Protein AF-X1AMP8-F1 (afdb_monomer_lite)

Radius of gyration: 12.23 Å; chains: 1; bounding box: 25×28×29 Å

Organism: NCBI:txid412755

Secondary structure (DSSP, 8-state):
-HHHHHHHHHHHHHHHSSS--SEEEEEETTEEEEEEE-SSS-EEEEEE----GGGHHHHHHHHHHHHHHT-

pLDDT: mean 81.65, std 8.37, range [53.81, 90.62]

Sequence (71 aa):
MISAIASALFNLTDVLLKNSVEYSILTSDNGSIIVHQIDNDRILCVAIPDRRENQIGKYIAKIKEIIKENK

Foldseek 3Di:
DVVVVLVVVQVVVCVVDVDRDQWDWDDDCQFIWIWGDLDPPDIDIDTDRDPPPVCVVVVVVVVVVVSVVVD

Structure (mmCIF, N/CA/C/O backbone):
data_AF-X1AMP8-F1
#
_entry.id   AF-X1AMP8-F1
#
loop_
_atom_site.group_PDB
_atom_site.id
_atom_site.type_symbol
_atom_site.label_atom_id
_atom_site.label_alt_id
_atom_site.label_comp_id
_atom_site.label_asym_id
_atom_site.label_entity_id
_atom_site.label_seq_id
_atom_site.pdbx_PDB_ins_code
_atom_site.Cartn_x
_atom_site.Cartn_y
_atom_site.Cartn_z
_atom_site.occupancy
_atom_site.B_iso_or_equiv
_atom_site.auth_seq_id
_atom_site.auth_comp_id
_atom_site.auth_asym_id
_atom_site.auth_atom_id
_atom_site.pdbx_PDB_model_num
ATOM 1 N N . MET A 1 1 ? -9.882 -11.144 -7.204 1.00 75.69 1 MET A N 1
ATOM 2 C CA . MET A 1 1 ? -8.569 -11.794 -6.969 1.00 75.69 1 MET A CA 1
ATOM 3 C C . MET A 1 1 ? -7.496 -10.792 -6.555 1.00 75.69 1 MET A C 1
ATOM 5 O O . MET A 1 1 ? -6.969 -10.949 -5.467 1.00 75.69 1 MET A O 1
ATOM 9 N N . ILE A 1 2 ? -7.212 -9.742 -7.338 1.00 80.50 2 ILE A N 1
ATOM 10 C CA . ILE A 1 2 ? -6.198 -8.720 -6.984 1.00 80.50 2 ILE A CA 1
ATOM 11 C C . ILE A 1 2 ? -6.463 -8.040 -5.631 1.00 80.50 2 ILE A C 1
ATOM 13 O O . ILE A 1 2 ? -5.537 -7.867 -4.850 1.00 80.50 2 ILE A O 1
ATOM 17 N N . SER A 1 3 ? -7.720 -7.719 -5.316 1.00 81.50 3 SER A N 1
ATOM 18 C CA . SER A 1 3 ? -8.100 -7.133 -4.022 1.00 81.50 3 SER A CA 1
ATOM 19 C C . SER A 1 3 ? -7.755 -8.028 -2.826 1.00 81.50 3 SER A C 1
ATOM 21 O O . SER A 1 3 ? -7.257 -7.537 -1.820 1.00 81.50 3 SER A O 1
ATOM 23 N N . ALA A 1 4 ? -7.962 -9.343 -2.951 1.00 86.12 4 ALA A N 1
ATOM 24 C CA . ALA A 1 4 ? -7.622 -10.309 -1.907 1.00 86.12 4 ALA A CA 1
ATOM 25 C C . ALA A 1 4 ? -6.104 -10.398 -1.693 1.00 86.12 4 ALA A C 1
ATOM 27 O O . ALA A 1 4 ? -5.648 -10.429 -0.556 1.00 86.12 4 ALA A O 1
ATOM 28 N N . ILE A 1 5 ? -5.321 -10.369 -2.777 1.00 86.56 5 ILE A N 1
ATOM 29 C CA . ILE A 1 5 ? -3.852 -10.346 -2.708 1.00 86.56 5 ILE A CA 1
ATOM 30 C C . ILE A 1 5 ? -3.371 -9.047 -2.051 1.00 86.56 5 ILE A C 1
ATOM 32 O O . ILE A 1 5 ? -2.548 -9.093 -1.144 1.00 86.56 5 ILE A O 1
ATOM 36 N N . ALA A 1 6 ? -3.909 -7.895 -2.461 1.00 83.88 6 ALA A N 1
ATOM 37 C CA . ALA A 1 6 ? -3.548 -6.601 -1.885 1.00 83.88 6 ALA A CA 1
ATOM 38 C C . ALA A 1 6 ? -3.870 -6.529 -0.383 1.00 83.88 6 ALA A C 1
ATOM 40 O O . ALA A 1 6 ? -3.048 -6.060 0.398 1.00 83.88 6 ALA A O 1
ATOM 41 N N . SER A 1 7 ? -5.031 -7.049 0.026 1.00 85.50 7 SER A N 1
ATOM 42 C CA . SER A 1 7 ? -5.422 -7.125 1.436 1.00 85.50 7 SER A CA 1
ATOM 43 C C . SER A 1 7 ? -4.527 -8.075 2.233 1.00 85.50 7 SER A C 1
ATOM 45 O O . SER A 1 7 ? -4.062 -7.710 3.310 1.00 85.50 7 SER A O 1
ATOM 47 N N . ALA A 1 8 ? -4.200 -9.248 1.686 1.00 86.88 8 ALA A N 1
ATOM 48 C CA . ALA A 1 8 ? -3.284 -10.185 2.331 1.00 86.88 8 ALA A CA 1
ATOM 49 C C . ALA A 1 8 ? -1.881 -9.585 2.521 1.00 86.88 8 ALA A C 1
ATOM 51 O O . ALA A 1 8 ? -1.298 -9.726 3.593 1.00 86.88 8 ALA A O 1
ATOM 52 N N . LEU A 1 9 ? -1.355 -8.884 1.510 1.00 82.81 9 LEU A N 1
ATOM 53 C CA . LEU A 1 9 ? -0.059 -8.205 1.593 1.00 82.81 9 LEU A CA 1
ATOM 54 C C . LEU A 1 9 ? -0.070 -7.071 2.623 1.00 82.81 9 LEU A C 1
ATOM 56 O O . LEU A 1 9 ? 0.880 -6.944 3.389 1.00 82.81 9 LEU A O 1
ATOM 60 N N . PHE A 1 10 ? -1.143 -6.282 2.675 1.00 83.12 10 PHE A N 1
ATOM 61 C CA . PHE A 1 10 ? -1.286 -5.214 3.662 1.00 83.12 10 PHE A CA 1
ATOM 62 C C . PHE A 1 10 ? -1.311 -5.760 5.097 1.00 83.12 10 PHE A C 1
ATOM 64 O O . PHE A 1 10 ? -0.524 -5.330 5.940 1.00 83.12 10 PHE A O 1
ATOM 71 N N . ASN A 1 11 ? -2.133 -6.781 5.347 1.00 84.44 11 ASN A N 1
ATOM 72 C CA . ASN A 1 11 ? -2.214 -7.431 6.656 1.00 84.44 11 ASN A CA 1
ATOM 73 C C . ASN A 1 11 ? -0.879 -8.076 7.051 1.00 84.44 11 ASN A C 1
ATOM 75 O O . ASN A 1 11 ? -0.478 -8.018 8.209 1.00 84.44 11 ASN A O 1
ATOM 79 N N . LEU A 1 12 ? -0.157 -8.661 6.089 1.00 83.94 12 LEU A N 1
ATOM 80 C CA . LEU A 1 12 ? 1.179 -9.200 6.334 1.00 83.94 12 L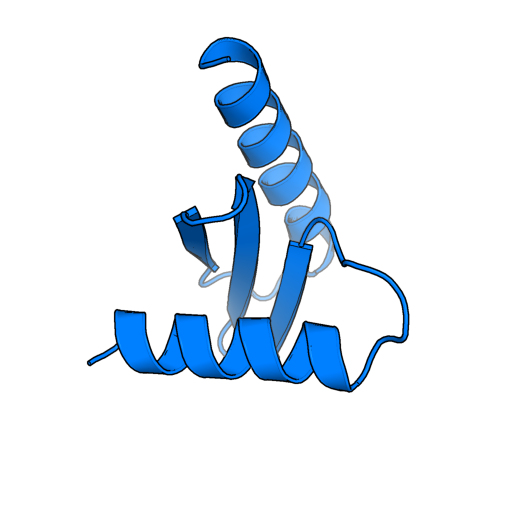EU A CA 1
ATOM 81 C C . LEU A 1 12 ? 2.146 -8.097 6.780 1.00 83.94 12 LEU A C 1
ATOM 83 O O . LEU A 1 12 ? 2.908 -8.308 7.720 1.00 83.94 12 LEU A O 1
ATOM 87 N N . THR A 1 13 ? 2.120 -6.927 6.132 1.00 79.56 13 THR A N 1
ATOM 88 C CA . THR A 1 13 ? 2.989 -5.812 6.529 1.00 79.56 13 THR A CA 1
ATOM 89 C C . THR A 1 13 ? 2.691 -5.308 7.936 1.00 79.56 13 THR A C 1
ATOM 91 O O . THR A 1 13 ? 3.639 -5.024 8.658 1.00 79.56 13 THR A O 1
ATOM 94 N N . ASP A 1 14 ? 1.424 -5.288 8.352 1.00 78.12 14 ASP A N 1
ATOM 95 C CA . ASP A 1 14 ? 1.013 -4.912 9.714 1.00 78.12 14 ASP A CA 1
ATOM 96 C C . ASP A 1 14 ? 1.459 -5.938 10.773 1.00 78.12 14 ASP A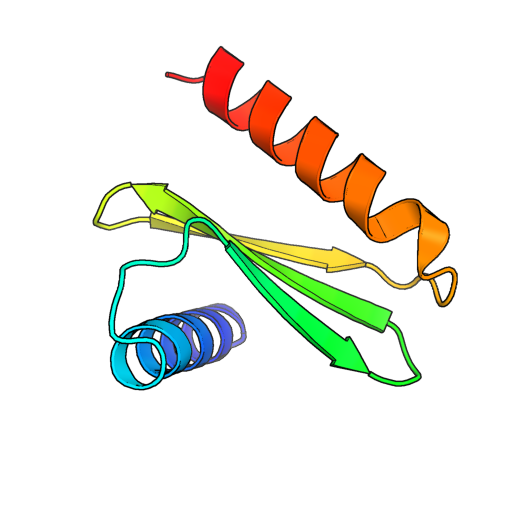 C 1
ATOM 98 O O . ASP A 1 14 ? 1.909 -5.585 11.856 1.00 78.12 14 ASP A O 1
ATOM 102 N N . VAL A 1 15 ? 1.437 -7.234 10.447 1.00 82.75 15 VAL A N 1
ATOM 103 C CA . VAL A 1 15 ? 1.966 -8.278 11.346 1.00 82.75 15 VAL A CA 1
ATOM 104 C C . VAL A 1 15 ? 3.491 -8.193 11.478 1.00 82.75 15 VAL A C 1
ATOM 106 O O . VAL A 1 15 ? 4.044 -8.411 12.558 1.00 82.75 15 VAL A O 1
ATOM 109 N N . LEU A 1 16 ? 4.189 -7.910 10.376 1.00 82.12 16 LEU A N 1
ATOM 110 C CA . LEU A 1 16 ? 5.652 -7.842 10.343 1.00 82.12 16 LEU A CA 1
ATOM 111 C C . LEU A 1 16 ? 6.199 -6.564 10.987 1.00 82.12 16 LEU A C 1
ATOM 113 O O . LEU A 1 16 ? 7.254 -6.589 11.629 1.00 82.12 16 LEU A O 1
ATOM 117 N N . LEU A 1 17 ? 5.500 -5.447 10.813 1.00 75.38 17 LEU A N 1
ATOM 118 C CA . LEU A 1 17 ? 5.879 -4.147 11.341 1.00 75.38 17 LEU A CA 1
ATOM 119 C C . LEU A 1 17 ? 5.049 -3.896 12.597 1.00 75.38 17 LEU A C 1
ATOM 121 O O . LEU A 1 17 ? 3.861 -3.655 12.518 1.00 75.38 17 LEU A O 1
ATOM 125 N N . LYS A 1 18 ? 5.683 -3.914 13.774 1.00 66.88 18 LYS A N 1
ATOM 126 C CA . LYS A 1 18 ? 5.029 -3.792 15.099 1.00 66.88 18 LYS A CA 1
ATOM 127 C C . LYS A 1 18 ? 4.192 -2.513 15.329 1.00 66.88 18 LYS A C 1
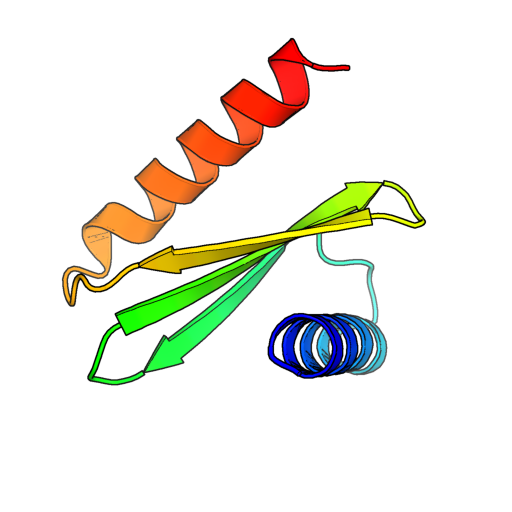ATOM 129 O O . LYS A 1 18 ? 3.702 -2.321 16.437 1.00 66.88 18 LYS A O 1
ATOM 134 N N . ASN A 1 19 ? 4.077 -1.638 14.333 1.00 68.31 19 ASN A N 1
ATOM 135 C CA . ASN A 1 19 ? 3.273 -0.425 14.332 1.00 68.31 19 ASN A CA 1
ATOM 136 C C . ASN A 1 19 ? 2.471 -0.363 13.028 1.00 68.31 19 ASN A C 1
ATOM 138 O O . ASN A 1 19 ? 3.025 -0.639 11.962 1.00 68.31 19 ASN A O 1
ATOM 142 N N . SER A 1 20 ? 1.227 0.110 13.116 1.00 67.19 20 SER A N 1
ATOM 143 C CA . SER A 1 20 ? 0.369 0.338 11.953 1.00 67.19 20 SER A CA 1
ATOM 144 C C . SER A 1 20 ? 1.056 1.262 10.947 1.00 67.19 20 SER A C 1
ATOM 146 O O . SER A 1 20 ? 1.390 2.410 11.267 1.00 67.19 20 SER A O 1
ATOM 148 N N . VAL A 1 21 ? 1.268 0.767 9.733 1.00 74.06 21 VAL A N 1
ATOM 149 C CA . VAL A 1 21 ? 1.876 1.526 8.637 1.00 74.06 21 VAL A CA 1
ATOM 150 C C . VAL A 1 21 ? 0.789 2.261 7.863 1.00 74.06 21 VAL A C 1
ATOM 152 O O . VAL A 1 21 ? -0.171 1.658 7.396 1.00 74.06 21 VAL A O 1
ATOM 155 N N . GLU A 1 22 ? 0.959 3.571 7.678 1.00 80.69 22 GLU A N 1
ATOM 156 C CA . GLU A 1 22 ? 0.032 4.398 6.888 1.00 80.69 22 GLU A CA 1
ATOM 157 C C . GLU A 1 22 ? -0.065 3.909 5.429 1.00 80.69 22 GLU A C 1
ATOM 159 O O . GLU A 1 22 ? -1.131 3.936 4.809 1.00 80.69 22 GLU A O 1
ATOM 164 N N . TYR A 1 23 ? 1.058 3.431 4.888 1.00 86.56 23 TYR A N 1
ATOM 165 C CA . TYR A 1 23 ? 1.137 2.801 3.580 1.00 86.56 23 TYR A CA 1
ATOM 166 C C . TYR A 1 23 ? 2.326 1.836 3.495 1.00 86.56 23 TYR A C 1
ATOM 168 O O . TYR A 1 23 ? 3.321 1.981 4.205 1.00 86.56 23 TYR A O 1
ATOM 176 N N . SER A 1 24 ? 2.236 0.905 2.551 1.00 85.50 24 SER A N 1
ATOM 177 C CA . SER A 1 24 ? 3.277 -0.051 2.178 1.00 85.50 24 SER A CA 1
ATOM 178 C C . SER A 1 24 ? 3.591 0.089 0.687 1.00 85.50 24 SER A C 1
ATOM 180 O O . SER A 1 24 ? 2.694 0.316 -0.127 1.00 85.50 24 SER A O 1
ATOM 182 N N . ILE A 1 25 ? 4.866 -0.053 0.316 1.00 86.50 25 ILE A N 1
ATOM 183 C CA . ILE A 1 25 ? 5.317 -0.043 -1.082 1.00 86.50 25 ILE A CA 1
ATOM 184 C C . ILE A 1 25 ? 5.903 -1.416 -1.404 1.00 86.50 25 ILE A C 1
ATOM 186 O O . ILE A 1 25 ? 6.833 -1.869 -0.741 1.00 86.50 25 ILE A O 1
ATOM 190 N N . LEU A 1 26 ? 5.376 -2.061 -2.440 1.00 84.94 26 LEU A N 1
ATOM 191 C CA . LEU A 1 26 ? 5.920 -3.290 -3.010 1.00 84.94 26 LEU A CA 1
ATOM 192 C C . LEU A 1 26 ? 6.579 -2.939 -4.341 1.00 84.94 26 LEU A C 1
ATOM 194 O O . LEU A 1 26 ? 5.884 -2.558 -5.281 1.00 84.94 26 LEU A O 1
ATOM 198 N N . THR A 1 27 ? 7.901 -3.051 -4.431 1.00 84.50 27 THR A N 1
ATOM 199 C CA . THR A 1 27 ? 8.659 -2.696 -5.641 1.00 84.50 27 THR A CA 1
ATOM 200 C C . THR A 1 27 ? 9.144 -3.944 -6.367 1.00 84.50 27 THR A C 1
ATOM 202 O O . THR A 1 27 ? 9.551 -4.922 -5.744 1.00 84.50 27 THR A O 1
ATOM 205 N N . SER A 1 28 ? 9.104 -3.897 -7.696 1.00 82.00 28 SER A N 1
ATOM 206 C CA . SER A 1 28 ? 9.659 -4.901 -8.602 1.00 82.00 28 SER A CA 1
ATOM 207 C C . SER A 1 28 ? 10.326 -4.220 -9.799 1.00 82.00 28 SER A C 1
ATOM 209 O O . SER A 1 28 ? 10.086 -3.042 -10.065 1.00 82.00 28 SER A O 1
ATOM 211 N N . ASP A 1 29 ? 11.072 -4.983 -10.596 1.00 81.19 29 ASP A N 1
ATOM 212 C CA . ASP A 1 29 ? 11.730 -4.486 -11.818 1.00 81.19 29 ASP A CA 1
ATOM 213 C C . ASP A 1 29 ? 10.752 -3.947 -12.884 1.00 81.19 29 ASP A C 1
ATOM 215 O O . ASP A 1 29 ? 11.143 -3.222 -13.810 1.00 81.19 29 ASP A O 1
ATOM 219 N N . ASN A 1 30 ? 9.470 -4.308 -12.771 1.00 81.38 30 ASN A N 1
ATOM 220 C CA . ASN A 1 30 ? 8.406 -3.941 -13.706 1.00 81.38 30 ASN A CA 1
ATOM 221 C C . ASN A 1 30 ? 7.501 -2.815 -13.186 1.00 81.38 30 ASN A C 1
ATOM 223 O O . ASN A 1 30 ? 6.572 -2.414 -13.884 1.00 81.38 30 ASN A O 1
ATOM 227 N N . GLY A 1 31 ? 7.756 -2.314 -11.977 1.00 85.19 31 GLY A N 1
ATOM 228 C CA . GLY A 1 31 ? 6.968 -1.259 -11.353 1.00 85.19 31 GLY A CA 1
ATOM 229 C C . GLY A 1 31 ? 6.715 -1.513 -9.875 1.00 85.19 31 GLY A C 1
ATOM 230 O O . GLY A 1 31 ? 7.179 -2.500 -9.293 1.00 85.19 31 GLY A O 1
ATOM 231 N N . SER A 1 32 ? 5.936 -0.618 -9.282 1.00 87.19 32 SER A N 1
ATOM 232 C CA . SER A 1 32 ? 5.643 -0.628 -7.853 1.00 87.19 32 SER A CA 1
ATOM 233 C C . SER A 1 32 ? 4.146 -0.613 -7.591 1.00 87.19 32 SER A C 1
ATOM 235 O O . SER A 1 32 ? 3.362 -0.041 -8.346 1.00 87.19 32 SER A O 1
ATOM 237 N N . ILE A 1 33 ? 3.751 -1.216 -6.480 1.00 88.50 33 ILE A N 1
ATOM 238 C CA . ILE A 1 33 ? 2.400 -1.153 -5.941 1.00 88.50 33 ILE A CA 1
ATOM 239 C C . ILE A 1 33 ? 2.464 -0.384 -4.627 1.00 88.50 33 ILE A C 1
ATOM 241 O O . ILE A 1 33 ? 3.254 -0.717 -3.747 1.00 88.50 33 ILE A O 1
ATOM 245 N N . ILE A 1 34 ? 1.622 0.634 -4.495 1.00 89.12 34 ILE A N 1
ATOM 246 C CA . ILE A 1 34 ? 1.409 1.362 -3.247 1.00 89.12 34 ILE A CA 1
ATOM 247 C C . ILE A 1 34 ? 0.094 0.878 -2.654 1.00 89.12 34 ILE A C 1
ATOM 249 O O . ILE A 1 34 ? -0.939 0.931 -3.322 1.00 89.12 34 ILE A O 1
ATOM 253 N N . VAL A 1 35 ? 0.126 0.438 -1.401 1.00 89.44 35 VAL A N 1
ATOM 254 C CA . VAL A 1 35 ? -1.073 0.098 -0.633 1.00 89.44 35 VAL A CA 1
ATOM 255 C C . VAL A 1 35 ? -1.182 1.068 0.532 1.00 89.44 35 VAL A C 1
ATOM 257 O O . VAL A 1 35 ? -0.292 1.108 1.369 1.00 89.44 35 VAL A O 1
ATOM 260 N N . HIS A 1 36 ? -2.242 1.868 0.573 1.00 89.12 36 HIS A N 1
ATOM 261 C CA . HIS A 1 36 ? -2.464 2.899 1.585 1.00 89.12 36 HIS A CA 1
ATOM 262 C C . HIS A 1 36 ? -3.722 2.583 2.386 1.00 89.12 36 HIS A C 1
ATOM 264 O O . HIS A 1 36 ? -4.769 2.292 1.803 1.00 89.12 36 HIS A O 1
ATOM 270 N N . GLN A 1 37 ? -3.654 2.694 3.708 1.00 85.25 37 GLN A N 1
ATOM 271 C CA . GLN A 1 37 ? -4.839 2.564 4.547 1.00 85.25 37 GLN A CA 1
ATOM 272 C C . GLN A 1 37 ? -5.652 3.859 4.503 1.00 85.25 37 GLN A C 1
ATOM 274 O O . GLN A 1 37 ? -5.118 4.935 4.769 1.00 85.25 37 GLN A O 1
ATOM 279 N N . ILE A 1 38 ? -6.931 3.787 4.137 1.00 84.00 38 ILE A N 1
ATOM 280 C CA . ILE A 1 38 ? -7.823 4.956 4.175 1.00 84.00 38 ILE A CA 1
ATOM 281 C C . ILE A 1 38 ? -8.405 5.096 5.589 1.00 84.00 38 ILE A C 1
ATOM 283 O O . ILE A 1 38 ? -8.405 6.189 6.168 1.00 84.00 38 ILE A O 1
ATOM 287 N N . ASP A 1 39 ? -8.876 3.972 6.130 1.00 83.62 39 ASP A N 1
ATOM 288 C CA . ASP A 1 39 ? -9.424 3.795 7.474 1.00 83.62 39 ASP A CA 1
ATOM 289 C C . ASP A 1 39 ? -9.289 2.325 7.918 1.00 83.62 39 ASP A C 1
ATOM 291 O O . ASP A 1 39 ? -8.590 1.535 7.284 1.00 83.62 39 ASP A O 1
ATOM 295 N N . ASN A 1 40 ? -9.941 1.958 9.022 1.00 80.94 40 ASN A N 1
ATOM 296 C CA . ASN A 1 40 ? -9.828 0.629 9.622 1.00 80.94 40 ASN A CA 1
ATOM 297 C C . ASN A 1 40 ? -10.290 -0.514 8.700 1.00 80.94 40 ASN A C 1
ATOM 299 O O . ASN A 1 40 ? -9.789 -1.623 8.851 1.00 80.94 40 ASN A O 1
ATOM 303 N N . ASP A 1 41 ? -11.181 -0.249 7.739 1.00 84.94 41 ASP A N 1
ATOM 304 C CA . ASP A 1 41 ? -11.816 -1.287 6.915 1.00 84.94 41 ASP A CA 1
ATOM 305 C C . ASP A 1 41 ? -11.438 -1.195 5.430 1.00 84.94 41 ASP A C 1
ATOM 307 O O . ASP A 1 41 ? -11.686 -2.124 4.653 1.00 84.94 41 ASP A O 1
ATOM 311 N N . ARG A 1 42 ? -10.855 -0.071 4.996 1.00 86.56 42 ARG A N 1
ATOM 312 C CA . ARG A 1 42 ? -10.607 0.219 3.580 1.00 86.56 42 ARG A CA 1
ATOM 313 C C . ARG A 1 42 ? -9.140 0.495 3.293 1.00 86.56 42 ARG A C 1
ATOM 315 O O . ARG A 1 42 ? -8.507 1.364 3.895 1.00 86.56 42 ARG A O 1
ATOM 322 N N . ILE A 1 43 ? -8.644 -0.173 2.255 1.00 88.25 43 ILE A N 1
ATOM 323 C CA . ILE A 1 43 ? -7.324 0.068 1.670 1.00 88.25 43 ILE A CA 1
ATOM 324 C C . ILE A 1 43 ? -7.452 0.546 0.223 1.00 88.25 43 ILE A C 1
ATOM 326 O O . ILE A 1 43 ? -8.320 0.095 -0.527 1.00 88.25 43 ILE A O 1
ATOM 330 N N . LEU A 1 44 ? -6.551 1.435 -0.180 1.00 89.25 44 LEU A N 1
ATOM 331 C CA . LEU A 1 44 ? -6.356 1.865 -1.558 1.00 89.25 44 LEU A CA 1
ATOM 332 C C . LEU A 1 44 ? -5.101 1.203 -2.113 1.00 89.25 44 LEU A C 1
ATOM 334 O O . LEU A 1 44 ? -4.020 1.362 -1.555 1.00 89.25 44 LEU A O 1
ATOM 338 N N . CYS A 1 45 ? -5.235 0.502 -3.232 1.00 89.62 45 CYS A N 1
ATOM 339 C CA . CYS A 1 45 ? -4.114 -0.112 -3.93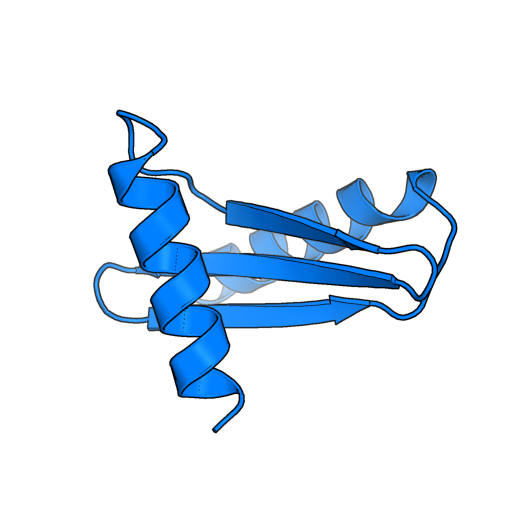3 1.00 89.62 45 CYS A CA 1
ATOM 340 C C . CYS A 1 45 ? -3.915 0.582 -5.285 1.00 89.62 45 CYS A C 1
ATOM 342 O O . CYS A 1 45 ? -4.849 0.648 -6.086 1.00 89.62 45 CYS A O 1
ATOM 344 N N . VAL A 1 46 ? -2.710 1.095 -5.539 1.00 89.38 46 VAL A N 1
ATOM 345 C CA . VAL A 1 46 ? -2.340 1.796 -6.776 1.00 89.38 46 VAL A CA 1
ATOM 346 C C . VAL A 1 46 ? -1.115 1.125 -7.384 1.00 89.38 46 VAL A C 1
ATOM 348 O O . VAL A 1 46 ? -0.059 1.072 -6.759 1.00 89.38 46 VAL A O 1
ATOM 351 N N . ALA A 1 47 ? -1.247 0.633 -8.615 1.00 88.19 47 ALA A N 1
ATOM 352 C CA . ALA A 1 47 ? -0.131 0.101 -9.388 1.00 88.19 47 ALA A CA 1
ATOM 353 C C . ALA A 1 47 ? 0.486 1.206 -10.254 1.00 88.19 47 ALA A C 1
ATOM 355 O O . ALA A 1 47 ? -0.227 1.929 -10.951 1.00 88.19 47 ALA A O 1
ATOM 356 N N . ILE A 1 48 ? 1.810 1.324 -10.218 1.00 87.19 48 ILE A N 1
ATOM 357 C CA . ILE A 1 48 ? 2.576 2.343 -10.931 1.00 87.19 48 ILE A CA 1
ATOM 358 C C . ILE A 1 48 ? 3.579 1.630 -11.846 1.00 87.19 48 ILE A C 1
ATOM 360 O O . ILE A 1 48 ? 4.467 0.938 -11.346 1.00 87.19 48 ILE A O 1
ATOM 364 N N . PRO A 1 49 ? 3.467 1.796 -13.176 1.00 78.38 49 PRO A N 1
ATOM 365 C CA . PRO A 1 49 ? 4.301 1.078 -14.141 1.00 78.38 49 PRO A CA 1
ATOM 366 C C . PRO A 1 49 ? 5.712 1.675 -14.339 1.00 78.38 49 PRO A C 1
ATOM 368 O O . PRO A 1 49 ? 6.448 1.203 -15.199 1.00 78.38 49 PRO A O 1
ATOM 371 N N . ASP A 1 50 ? 6.101 2.730 -13.611 1.00 70.69 50 ASP A N 1
ATOM 372 C CA . ASP A 1 50 ? 7.344 3.475 -13.880 1.00 70.69 50 ASP A CA 1
ATOM 373 C C . ASP A 1 50 ? 8.527 2.984 -13.017 1.00 70.69 50 ASP A C 1
ATOM 375 O O . ASP A 1 50 ? 8.394 2.768 -11.814 1.00 70.69 50 ASP A O 1
ATOM 379 N N . ARG A 1 51 ? 9.704 2.856 -13.646 1.00 63.75 51 ARG A N 1
ATOM 380 C CA . ARG A 1 51 ? 10.988 2.422 -13.052 1.00 63.75 51 ARG A CA 1
ATOM 381 C C . ARG A 1 51 ? 11.733 3.539 -12.320 1.00 63.75 51 ARG A C 1
ATOM 383 O O . ARG A 1 51 ? 12.789 3.312 -11.737 1.00 63.75 51 ARG A O 1
ATOM 390 N N . ARG A 1 52 ? 11.242 4.776 -12.401 1.00 65.81 52 ARG A N 1
ATOM 391 C CA . ARG A 1 52 ? 11.913 5.934 -11.805 1.00 65.81 52 ARG A CA 1
ATOM 392 C C . ARG A 1 52 ? 11.517 6.069 -10.339 1.00 65.81 52 ARG A C 1
ATOM 394 O O . ARG A 1 52 ? 10.537 6.741 -10.023 1.00 65.81 52 ARG A O 1
ATOM 401 N N . GLU A 1 53 ? 12.325 5.480 -9.455 1.00 60.97 53 GLU A N 1
ATOM 402 C CA . GLU A 1 53 ? 12.196 5.559 -7.986 1.00 60.97 53 GLU A CA 1
ATOM 403 C C . GLU A 1 53 ? 11.896 6.987 -7.488 1.00 60.97 53 GLU A C 1
ATOM 405 O O . GLU A 1 53 ? 11.079 7.184 -6.588 1.00 60.97 53 GLU A O 1
ATOM 410 N N . ASN A 1 54 ? 12.452 8.001 -8.161 1.00 64.44 54 ASN A N 1
ATOM 411 C CA . ASN A 1 54 ? 12.275 9.422 -7.844 1.00 64.44 54 ASN A CA 1
ATOM 412 C C . ASN A 1 54 ? 10.825 9.947 -7.933 1.00 64.44 54 ASN A C 1
ATOM 414 O O . ASN A 1 54 ? 10.569 11.081 -7.526 1.00 64.44 54 ASN A O 1
ATOM 418 N N . GLN A 1 55 ? 9.873 9.178 -8.470 1.00 77.06 55 GLN A N 1
ATOM 419 C CA . GLN A 1 55 ? 8.479 9.612 -8.631 1.00 77.06 55 GLN A CA 1
ATOM 420 C C . GLN A 1 55 ? 7.527 9.002 -7.592 1.00 77.06 55 GLN A C 1
ATOM 422 O O . GLN A 1 55 ? 6.455 9.564 -7.372 1.00 77.06 55 GLN A O 1
ATOM 427 N N . ILE A 1 56 ? 7.911 7.917 -6.903 1.00 83.50 56 ILE A N 1
ATOM 428 C CA . ILE A 1 56 ? 7.051 7.227 -5.920 1.00 83.50 56 ILE A CA 1
ATOM 429 C C . ILE A 1 56 ? 6.592 8.194 -4.821 1.00 83.50 56 ILE A C 1
ATOM 431 O O . ILE A 1 56 ? 5.401 8.266 -4.516 1.00 83.50 56 ILE A O 1
ATOM 435 N N . GLY A 1 57 ? 7.505 9.024 -4.308 1.00 86.12 57 GLY A N 1
ATOM 436 C CA . GLY A 1 57 ? 7.176 10.047 -3.313 1.00 86.12 57 GLY A CA 1
ATOM 437 C C . GLY A 1 57 ? 6.117 11.053 -3.785 1.00 86.12 57 GLY A C 1
ATOM 438 O O . GLY A 1 57 ? 5.261 11.450 -2.997 1.00 86.12 57 GLY A O 1
ATOM 439 N N . LYS A 1 58 ? 6.108 11.424 -5.076 1.00 88.62 58 LYS A N 1
ATOM 440 C CA . LYS A 1 58 ? 5.093 12.333 -5.640 1.00 88.62 58 LYS A CA 1
ATOM 441 C C . LYS A 1 58 ? 3.719 11.676 -5.707 1.00 88.62 58 LYS A C 1
ATOM 443 O O . LYS A 1 58 ? 2.724 12.325 -5.396 1.00 88.62 58 LYS A O 1
ATOM 448 N N . TYR A 1 59 ? 3.661 10.397 -6.075 1.00 89.12 59 TYR A N 1
ATOM 449 C CA . TYR A 1 59 ? 2.405 9.648 -6.081 1.00 89.12 59 TYR A CA 1
ATOM 450 C C . TYR A 1 59 ? 1.839 9.500 -4.669 1.00 89.12 59 TYR A C 1
ATOM 452 O O . TYR A 1 59 ? 0.652 9.739 -4.473 1.00 89.12 59 TYR A O 1
ATOM 460 N N . ILE A 1 60 ? 2.683 9.209 -3.675 1.00 88.88 60 ILE A N 1
ATOM 461 C CA . ILE A 1 60 ? 2.269 9.154 -2.265 1.00 88.88 60 ILE A CA 1
ATOM 462 C C . ILE A 1 60 ? 1.726 10.509 -1.812 1.00 88.88 60 ILE A C 1
ATOM 464 O O . ILE A 1 60 ? 0.638 10.567 -1.244 1.00 88.88 60 ILE A O 1
ATOM 468 N N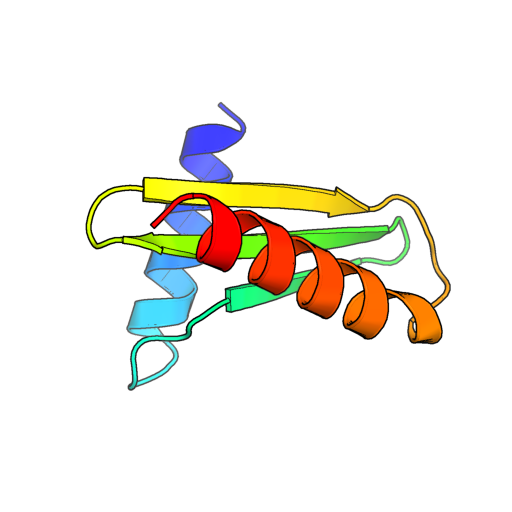 . ALA A 1 61 ? 2.444 11.601 -2.093 1.00 89.44 61 ALA A N 1
ATOM 469 C CA . ALA A 1 61 ? 1.991 12.944 -1.745 1.00 89.44 61 ALA A CA 1
ATOM 470 C C . ALA A 1 61 ? 0.618 13.255 -2.360 1.00 89.44 61 ALA A C 1
ATOM 472 O O . ALA A 1 61 ? -0.266 13.749 -1.662 1.00 89.44 61 ALA A O 1
ATOM 473 N N . LYS A 1 62 ? 0.410 12.891 -3.632 1.00 90.12 62 LYS A N 1
ATOM 474 C CA . LYS A 1 62 ? -0.870 13.108 -4.311 1.00 90.12 62 LYS A CA 1
ATOM 475 C C . LYS A 1 62 ? -1.997 12.242 -3.744 1.00 90.12 62 LYS A C 1
ATOM 477 O O . LYS A 1 62 ? -3.106 12.731 -3.570 1.00 90.12 62 LYS A O 1
ATOM 482 N N . ILE A 1 63 ? -1.719 10.978 -3.421 1.00 89.62 63 ILE A N 1
ATOM 483 C CA . ILE A 1 63 ? -2.682 10.079 -2.767 1.00 89.62 63 ILE A CA 1
ATOM 484 C C . ILE A 1 63 ? -3.110 10.659 -1.415 1.00 89.62 63 ILE A C 1
ATOM 486 O O . ILE A 1 63 ? -4.303 10.737 -1.134 1.00 89.62 63 ILE A O 1
ATOM 490 N N . LYS A 1 64 ? -2.153 11.121 -0.602 1.00 88.19 64 LYS A N 1
ATOM 491 C CA . LYS A 1 64 ? -2.433 11.739 0.701 1.00 88.19 64 LYS A CA 1
ATOM 492 C C . LYS A 1 64 ? -3.266 13.011 0.579 1.00 88.19 64 LYS A C 1
ATOM 494 O O . LYS A 1 64 ? -4.177 13.208 1.377 1.00 88.19 64 LYS A O 1
ATOM 499 N N . GLU A 1 65 ? -2.971 13.854 -0.409 1.00 90.62 65 GLU A N 1
ATOM 500 C CA . GLU A 1 65 ? -3.759 15.055 -0.711 1.00 90.62 65 GLU A CA 1
ATOM 501 C C . GLU A 1 65 ? -5.218 14.686 -1.016 1.00 90.62 65 GLU A C 1
ATOM 503 O O . GLU A 1 65 ? -6.121 15.168 -0.339 1.00 90.62 65 GLU A O 1
ATOM 508 N N . ILE A 1 66 ? -5.443 13.736 -1.930 1.00 86.94 66 ILE A N 1
ATOM 509 C CA . ILE A 1 66 ? -6.788 13.276 -2.309 1.00 86.94 66 ILE A CA 1
ATOM 510 C C . ILE A 1 66 ? -7.534 12.673 -1.111 1.00 86.94 66 ILE A C 1
ATOM 512 O O . ILE A 1 66 ? -8.709 12.967 -0.902 1.00 86.94 66 ILE A O 1
ATOM 516 N N . ILE A 1 67 ? -6.876 11.835 -0.303 1.00 84.19 67 ILE A N 1
ATOM 517 C CA . ILE A 1 67 ? -7.506 11.229 0.882 1.00 84.19 67 ILE A CA 1
ATOM 518 C C . ILE A 1 67 ? -7.891 12.306 1.902 1.00 84.19 67 ILE A C 1
ATOM 520 O O . ILE A 1 67 ? -8.949 12.207 2.518 1.00 84.19 67 ILE A O 1
ATOM 524 N N . LYS A 1 68 ? -7.056 13.336 2.080 1.00 81.56 68 LYS A N 1
ATOM 525 C CA . LYS A 1 68 ? -7.329 14.440 3.004 1.00 81.56 68 LYS A CA 1
ATOM 526 C C . LYS A 1 68 ? -8.488 15.322 2.534 1.00 81.56 68 LYS A C 1
ATOM 528 O O . LYS A 1 68 ? -9.247 15.785 3.370 1.00 81.56 68 LYS A O 1
ATOM 533 N N . GLU A 1 69 ? -8.633 15.534 1.229 1.00 73.44 69 GLU A N 1
ATOM 534 C CA . GLU A 1 69 ? -9.754 16.286 0.641 1.00 73.44 69 GLU A CA 1
ATOM 535 C C . GLU A 1 69 ? -11.104 15.553 0.747 1.00 73.44 69 GLU A C 1
ATOM 537 O O . GLU A 1 69 ? -12.150 16.185 0.633 1.00 73.44 69 GLU A O 1
ATOM 542 N N . ASN A 1 70 ? -11.094 14.233 0.962 1.00 57.50 70 ASN A N 1
ATOM 543 C CA . ASN A 1 70 ? -12.292 13.387 1.040 1.00 57.50 70 ASN A CA 1
ATOM 544 C C . ASN A 1 70 ? -12.628 12.915 2.474 1.00 57.50 70 ASN A C 1
ATOM 546 O O . ASN A 1 70 ? -13.462 12.020 2.636 1.00 57.50 70 ASN A O 1
ATOM 550 N N . LYS A 1 71 ? -11.973 13.476 3.500 1.00 53.81 71 LYS A N 1
ATOM 551 C CA . LYS A 1 71 ? -12.297 13.283 4.925 1.00 53.81 71 LYS A CA 1
ATOM 552 C C . LYS A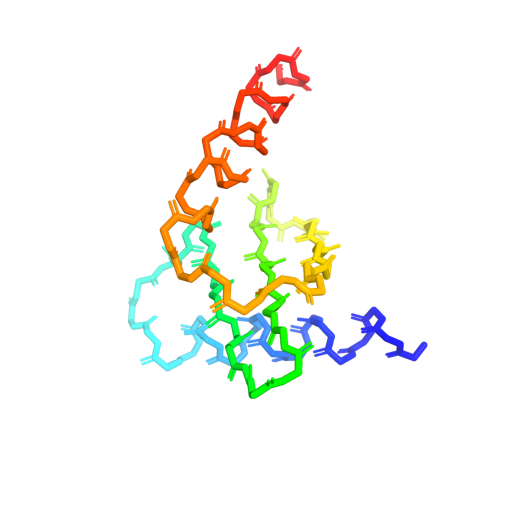 1 71 ? -13.067 14.481 5.462 1.00 53.81 71 LYS A C 1
ATOM 554 O O . LYS A 1 71 ? -14.009 14.235 6.243 1.00 53.81 71 LYS A O 1
#